Protein AF-A0A952RFK3-F1 (afdb_monomer_lite)

Sequence (111 aa):
MSTHEPHDPDHVATRPIARIALGSALVFFASLGVAWALLPRATAETPRPAPATIGSLETTPILDGDRGRQIASAQRAELDRWRWIDRDAGLAEMPIERAIDRLLDGGGTEP

Foldseek 3Di:
DDDDDPDDPPPDPVVVVVVVVVVVVVVVVVVVVVVVVPPPPPDPPPDDPDDDDDDDPDPPDLCPDPVSVVVVVVVVVVVVVWDAPDVVVPRTDDDVVVVVVVCVVPVPDDD

Radius of gyration: 32.33 Å; chains: 1; bounding box: 57×49×93 Å

Secondary structure (DSSP, 8-state):
-------------HHHHHHHHHHHHHHHHHHHHHHHHHS--------------S-----S-TTTSHHHHHHHHHHHHHHTTSEEEETTTTEEEPPHHHHHHHHHHHTT---

pLDDT: mean 72.29, std 13.53, range [46.09, 97.06]

Structure (mmCIF, N/CA/C/O backbone):
data_AF-A0A952RFK3-F1
#
_entry.id   AF-A0A952RFK3-F1
#
loop_
_atom_site.group_PDB
_atom_site.id
_atom_site.type_symbol
_atom_site.label_atom_id
_atom_site.label_alt_id
_atom_site.label_comp_id
_atom_site.label_asym_id
_atom_site.label_entity_id
_atom_site.label_seq_id
_atom_site.pdbx_PDB_ins_code
_atom_site.Cartn_x
_atom_site.Cartn_y
_atom_site.Cartn_z
_atom_site.occupancy
_atom_site.B_iso_or_equiv
_atom_site.auth_seq_id
_atom_site.auth_comp_id
_atom_site.auth_asym_id
_atom_site.auth_atom_id
_atom_site.pdbx_PDB_model_num
ATOM 1 N N . MET A 1 1 ? -0.513 -4.174 -65.418 1.00 46.09 1 MET A N 1
ATOM 2 C CA . MET A 1 1 ? 0.773 -3.453 -65.342 1.00 46.09 1 MET A CA 1
ATOM 3 C C . MET A 1 1 ? 0.943 -3.037 -63.891 1.00 46.09 1 MET A C 1
ATOM 5 O O . MET A 1 1 ? 0.452 -1.990 -63.503 1.00 46.09 1 MET A O 1
ATOM 9 N N . SER A 1 2 ? 1.478 -3.943 -63.069 1.00 57.69 2 SER A N 1
ATOM 10 C CA . SER A 1 2 ? 1.597 -3.764 -61.617 1.00 57.69 2 SER A CA 1
ATOM 11 C C . SER A 1 2 ? 3.011 -3.295 -61.305 1.00 57.69 2 SER A C 1
ATOM 13 O O . SER A 1 2 ? 3.968 -4.021 -61.556 1.00 57.69 2 SER A O 1
ATOM 15 N N . THR A 1 3 ? 3.147 -2.073 -60.806 1.00 55.72 3 THR A N 1
ATOM 16 C CA . THR A 1 3 ? 4.415 -1.504 -60.351 1.00 55.72 3 THR A CA 1
ATOM 17 C C . THR A 1 3 ? 4.748 -2.078 -58.977 1.00 55.72 3 THR A C 1
ATOM 19 O O . THR A 1 3 ? 4.067 -1.781 -58.000 1.00 55.72 3 THR A O 1
ATOM 22 N N . HIS A 1 4 ? 5.764 -2.937 -58.901 1.00 55.59 4 HIS A N 1
ATOM 23 C CA . HIS A 1 4 ? 6.441 -3.224 -57.638 1.00 55.59 4 HIS A CA 1
ATOM 24 C C . HIS A 1 4 ? 7.240 -1.978 -57.251 1.00 55.59 4 HIS A C 1
ATOM 26 O O . HIS A 1 4 ? 8.217 -1.645 -57.920 1.00 55.59 4 HIS A O 1
ATOM 32 N N . GLU A 1 5 ? 6.801 -1.269 -56.213 1.00 62.75 5 GLU A N 1
ATOM 33 C CA . GLU A 1 5 ? 7.661 -0.309 -55.526 1.00 62.75 5 GLU A CA 1
ATOM 34 C C . GLU A 1 5 ? 8.785 -1.086 -54.823 1.00 62.75 5 GLU A C 1
ATOM 36 O O . GLU A 1 5 ? 8.495 -2.033 -54.083 1.00 62.75 5 GLU A O 1
ATOM 41 N N . PRO A 1 6 ? 10.062 -0.736 -55.038 1.00 60.59 6 PRO A N 1
ATOM 42 C CA . PRO A 1 6 ? 11.136 -1.265 -54.221 1.00 60.59 6 PRO A CA 1
ATOM 43 C C . PRO A 1 6 ? 11.001 -0.672 -52.814 1.00 60.59 6 PRO A C 1
ATOM 45 O O . PRO A 1 6 ? 11.131 0.532 -52.622 1.00 60.59 6 PRO A O 1
ATOM 48 N N . HIS A 1 7 ? 10.710 -1.531 -51.839 1.00 57.88 7 HIS A N 1
ATOM 49 C CA . HIS A 1 7 ? 10.783 -1.201 -50.419 1.00 57.88 7 HIS A CA 1
ATOM 50 C C . HIS A 1 7 ? 12.227 -0.780 -50.100 1.00 57.88 7 HIS A C 1
ATOM 52 O O . HIS A 1 7 ? 13.135 -1.612 -50.162 1.00 57.88 7 HIS A O 1
ATOM 58 N N . ASP A 1 8 ? 12.443 0.502 -49.812 1.00 56.53 8 ASP A N 1
ATOM 59 C CA . ASP A 1 8 ? 13.716 1.000 -49.291 1.00 56.53 8 ASP A CA 1
ATOM 60 C C . ASP A 1 8 ? 13.887 0.421 -47.877 1.00 56.53 8 ASP A C 1
ATOM 62 O O . ASP A 1 8 ? 13.002 0.616 -47.035 1.00 56.53 8 ASP A O 1
ATOM 66 N N . PRO A 1 9 ? 14.925 -0.387 -47.598 1.00 59.72 9 PRO A N 1
ATOM 67 C CA . PRO A 1 9 ? 15.106 -0.940 -46.270 1.00 59.72 9 PRO A CA 1
ATOM 68 C C . PRO A 1 9 ? 15.399 0.209 -45.307 1.00 59.72 9 PRO A C 1
ATOM 70 O O . PRO A 1 9 ? 16.476 0.801 -45.350 1.00 59.72 9 PRO A O 1
ATOM 73 N N . ASP A 1 10 ? 14.436 0.493 -44.429 1.00 58.94 10 ASP A N 1
ATOM 74 C CA . ASP A 1 10 ? 14.558 1.405 -43.296 1.00 58.94 10 ASP A CA 1
ATOM 75 C C . ASP A 1 10 ? 15.866 1.111 -42.545 1.00 58.94 10 ASP A C 1
ATOM 77 O O . ASP A 1 10 ? 15.968 0.203 -41.712 1.00 58.94 10 ASP A O 1
ATOM 81 N N . HIS A 1 11 ? 16.913 1.875 -42.860 1.00 59.22 11 HIS A N 1
ATOM 82 C CA . HIS A 1 11 ? 18.190 1.828 -42.168 1.00 59.22 11 HIS A CA 1
ATOM 83 C C . HIS A 1 11 ? 18.027 2.553 -40.837 1.00 59.22 11 HIS A C 1
ATOM 85 O O . HIS A 1 11 ? 18.532 3.651 -40.603 1.00 59.22 11 HIS A O 1
ATOM 91 N N . VAL A 1 12 ? 17.292 1.908 -39.936 1.00 63.16 12 VAL A N 1
ATOM 92 C CA . VAL A 1 12 ? 17.162 2.333 -38.556 1.00 63.16 12 VAL A CA 1
ATOM 93 C C . VAL A 1 12 ? 18.567 2.384 -37.969 1.00 63.16 12 VAL A C 1
ATOM 95 O O . VAL A 1 12 ? 19.287 1.382 -37.944 1.00 63.16 12 VAL A O 1
ATOM 98 N N . ALA A 1 13 ? 18.983 3.565 -37.510 1.00 66.00 13 ALA A N 1
ATOM 99 C CA . ALA A 1 13 ? 20.281 3.750 -36.885 1.00 66.00 13 ALA A CA 1
ATOM 100 C C . ALA A 1 13 ? 20.368 2.851 -35.636 1.00 66.00 13 ALA A C 1
ATOM 102 O O . ALA A 1 13 ? 19.889 3.180 -34.552 1.00 66.00 13 ALA A O 1
ATOM 103 N N . THR A 1 14 ? 20.992 1.685 -35.786 1.00 71.69 14 THR A N 1
ATOM 104 C CA . THR A 1 14 ? 21.085 0.647 -34.747 1.00 71.69 14 THR A CA 1
ATOM 105 C C . THR A 1 14 ? 21.913 1.102 -33.554 1.00 71.69 14 THR A C 1
ATOM 107 O O . THR A 1 14 ? 21.653 0.703 -32.424 1.00 71.69 14 THR A O 1
ATOM 110 N N . ARG A 1 15 ? 22.890 1.988 -33.775 1.00 77.19 15 ARG A N 1
ATOM 111 C CA . ARG A 1 15 ? 23.772 2.525 -32.727 1.00 77.19 15 ARG A CA 1
ATOM 112 C C . ARG A 1 15 ? 23.037 3.322 -31.637 1.00 77.19 15 ARG A C 1
ATOM 114 O O . ARG A 1 15 ? 23.259 3.010 -30.468 1.00 77.19 15 ARG A O 1
ATOM 121 N N . PRO A 1 16 ? 22.207 4.341 -31.940 1.00 80.38 16 PRO A N 1
ATOM 122 C CA . PRO A 1 16 ? 21.457 5.054 -30.906 1.00 80.38 16 PRO A CA 1
ATOM 123 C C . PRO A 1 16 ? 20.434 4.157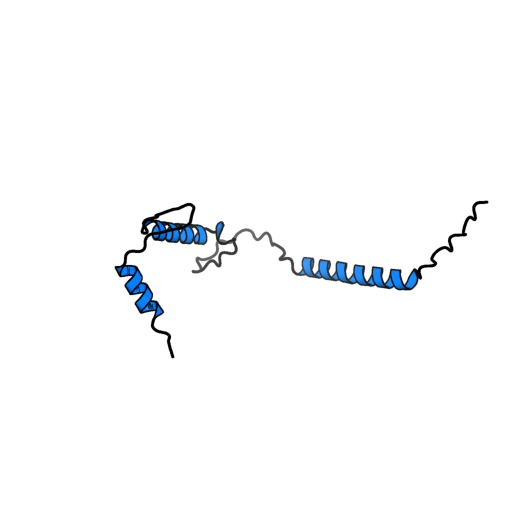 -30.200 1.00 80.38 16 PRO A C 1
ATOM 125 O O . PRO A 1 16 ? 20.333 4.224 -28.977 1.00 80.38 16 PRO A O 1
ATOM 128 N N . ILE A 1 17 ? 19.758 3.257 -30.921 1.00 83.56 17 ILE A N 1
ATOM 129 C CA . ILE A 1 17 ? 18.806 2.313 -30.313 1.00 83.56 17 ILE A CA 1
ATOM 130 C C . ILE A 1 17 ? 19.516 1.351 -29.363 1.00 83.56 17 ILE A C 1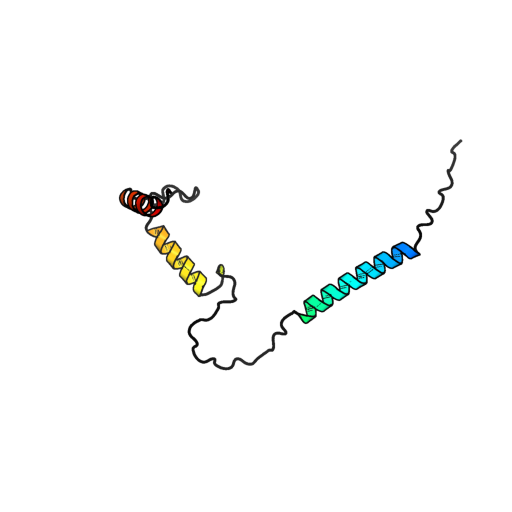
ATOM 132 O O . ILE A 1 17 ? 19.072 1.173 -28.233 1.00 83.56 17 ILE A O 1
ATOM 136 N N . ALA A 1 18 ? 20.659 0.796 -29.768 1.00 84.56 18 ALA A N 1
ATOM 137 C CA . ALA A 1 18 ? 21.454 -0.083 -28.920 1.00 84.56 18 ALA A CA 1
ATOM 138 C C . ALA A 1 18 ? 21.921 0.622 -27.637 1.00 84.56 18 ALA A C 1
ATOM 140 O O . ALA A 1 18 ? 21.950 0.002 -26.580 1.00 84.56 18 ALA A O 1
ATOM 141 N N . ARG A 1 19 ? 22.240 1.923 -27.692 1.00 90.38 19 ARG A N 1
ATOM 142 C CA . ARG A 1 19 ? 22.601 2.704 -26.495 1.00 90.38 19 ARG A CA 1
ATOM 143 C C . ARG A 1 19 ? 21.423 2.884 -25.544 1.00 90.38 19 ARG A C 1
ATOM 145 O O . ARG A 1 19 ? 21.607 2.751 -24.340 1.00 90.38 19 ARG A O 1
ATOM 152 N N . ILE A 1 20 ? 20.230 3.162 -26.068 1.00 91.38 20 ILE A N 1
ATOM 153 C CA . ILE A 1 20 ? 19.013 3.302 -25.255 1.00 91.38 20 ILE A CA 1
ATOM 154 C C . ILE A 1 20 ? 18.623 1.948 -24.646 1.00 91.38 20 ILE A C 1
ATOM 156 O O . ILE A 1 20 ? 18.323 1.865 -23.455 1.00 91.38 20 ILE A O 1
ATOM 160 N N . ALA A 1 21 ? 18.690 0.874 -25.432 1.00 91.62 21 ALA A N 1
ATOM 161 C CA . ALA A 1 21 ? 18.451 -0.487 -24.962 1.00 91.62 21 ALA A CA 1
ATOM 162 C C . ALA A 1 21 ? 19.455 -0.887 -23.867 1.00 91.62 21 ALA A C 1
ATOM 164 O O . ALA A 1 21 ? 19.069 -1.411 -22.828 1.00 91.62 21 ALA A O 1
ATOM 165 N N . LEU A 1 22 ? 20.738 -0.566 -24.048 1.00 95.00 22 LEU A N 1
ATOM 166 C CA . LEU A 1 22 ? 21.764 -0.830 -23.043 1.00 95.00 22 LEU A CA 1
ATOM 167 C C . LEU A 1 22 ? 21.553 0.004 -21.771 1.00 95.00 22 LEU A C 1
ATOM 169 O O . LEU A 1 22 ? 21.670 -0.521 -20.667 1.00 95.00 22 LEU A O 1
ATOM 173 N N . GLY A 1 23 ? 21.213 1.287 -21.915 1.00 95.56 23 GLY A N 1
ATOM 174 C CA . GLY A 1 23 ? 20.927 2.171 -20.786 1.00 95.56 23 GLY A CA 1
ATOM 175 C C . GLY A 1 23 ? 19.720 1.703 -19.973 1.00 95.56 23 GLY A C 1
ATOM 176 O O . GLY A 1 23 ? 19.800 1.608 -18.752 1.00 95.56 23 GLY A O 1
ATOM 177 N N . SER A 1 24 ? 18.624 1.344 -20.643 1.00 93.19 24 SER A N 1
ATOM 178 C CA . SER A 1 24 ? 17.423 0.814 -19.982 1.00 93.19 24 SER A CA 1
ATOM 179 C C . SER A 1 24 ? 17.681 -0.529 -19.296 1.00 93.19 24 SER A C 1
ATOM 181 O O . SER A 1 24 ? 17.263 -0.710 -18.152 1.00 93.19 24 SER A O 1
ATOM 183 N N . ALA A 1 25 ? 18.439 -1.430 -19.927 1.00 95.69 25 ALA A N 1
ATOM 184 C CA . ALA A 1 25 ? 18.857 -2.682 -19.304 1.00 95.69 25 ALA A CA 1
ATOM 185 C C . ALA A 1 25 ? 19.693 -2.436 -18.037 1.00 95.69 25 ALA A C 1
ATOM 187 O O . ALA A 1 25 ? 19.430 -3.043 -17.001 1.00 95.69 25 ALA A O 1
ATOM 188 N N . LEU A 1 26 ? 20.657 -1.511 -18.079 1.00 96.94 26 LEU A N 1
ATOM 189 C CA . LEU A 1 26 ? 21.478 -1.164 -16.914 1.00 96.94 26 LEU A CA 1
ATOM 190 C C . LEU A 1 26 ? 20.640 -0.636 -15.747 1.00 96.94 26 LEU A C 1
ATOM 192 O O . LEU A 1 26 ? 20.843 -1.072 -14.616 1.00 96.94 26 LEU A O 1
ATOM 196 N N . VAL A 1 27 ? 19.685 0.259 -16.014 1.00 96.94 27 VAL A N 1
ATOM 197 C CA . VAL A 1 27 ? 18.775 0.775 -14.980 1.00 96.94 27 VAL A CA 1
ATOM 198 C C . VAL A 1 27 ? 17.947 -0.360 -14.383 1.00 96.94 27 VAL A C 1
ATOM 200 O O . VAL A 1 27 ? 17.880 -0.480 -13.163 1.00 96.94 27 VAL A O 1
ATOM 203 N N . PHE A 1 28 ? 17.386 -1.237 -15.219 1.00 96.81 28 PHE A N 1
ATOM 204 C CA . PHE A 1 28 ? 16.606 -2.386 -14.761 1.00 96.81 28 PHE A CA 1
ATOM 205 C C . PHE A 1 28 ? 17.414 -3.306 -13.833 1.00 96.81 28 PHE A C 1
ATOM 207 O O . PHE A 1 28 ? 16.965 -3.628 -12.732 1.00 96.81 28 PHE A O 1
ATOM 214 N N . PHE A 1 29 ? 18.631 -3.688 -14.233 1.00 97.06 29 PHE A N 1
ATOM 215 C CA . PHE A 1 29 ? 19.488 -4.546 -13.412 1.00 97.06 29 PHE A CA 1
ATOM 216 C C . PHE A 1 29 ? 19.981 -3.849 -12.142 1.00 97.06 29 PHE A C 1
ATOM 218 O O . PHE A 1 29 ? 20.071 -4.495 -11.099 1.00 97.06 29 PHE A O 1
ATOM 225 N N . ALA A 1 30 ? 20.251 -2.543 -12.190 1.00 96.12 30 ALA A N 1
ATOM 226 C CA . ALA A 1 30 ? 20.598 -1.769 -11.004 1.00 96.12 30 ALA A CA 1
ATOM 227 C C . ALA A 1 30 ? 19.435 -1.739 -10.000 1.00 96.12 30 ALA A C 1
ATOM 229 O O . ALA A 1 30 ? 19.638 -2.029 -8.821 1.00 96.12 30 ALA A O 1
ATOM 230 N N . SER A 1 31 ? 18.210 -1.467 -10.461 1.00 92.38 31 SER A N 1
ATOM 231 C CA . SER A 1 31 ? 17.008 -1.497 -9.622 1.00 92.38 31 SER A CA 1
ATOM 232 C C . SER A 1 31 ? 16.772 -2.876 -9.014 1.00 92.38 31 SER A C 1
ATOM 234 O O . SER A 1 31 ? 16.491 -2.979 -7.820 1.00 92.38 31 SER A O 1
ATOM 236 N N . LEU A 1 32 ? 16.941 -3.940 -9.803 1.00 95.81 32 LEU A N 1
ATOM 237 C CA . LEU A 1 32 ? 16.823 -5.309 -9.314 1.00 95.81 32 LEU A CA 1
ATOM 238 C C . LEU A 1 32 ? 17.894 -5.613 -8.256 1.00 95.81 32 LEU A C 1
ATOM 240 O O . LEU A 1 32 ? 17.576 -6.158 -7.204 1.00 95.81 32 LEU A O 1
ATOM 244 N N . GLY A 1 33 ? 19.143 -5.204 -8.486 1.00 94.69 33 GLY A N 1
ATOM 245 C CA . GLY A 1 33 ? 20.235 -5.358 -7.524 1.00 94.69 33 GLY A CA 1
ATOM 246 C C . GLY A 1 33 ? 19.972 -4.634 -6.202 1.00 94.69 33 GLY A C 1
ATOM 247 O O . GLY A 1 33 ? 20.196 -5.208 -5.139 1.00 94.69 33 GLY A O 1
ATOM 248 N N . VAL A 1 34 ? 19.433 -3.413 -6.252 1.00 93.88 34 VAL A N 1
ATOM 249 C CA . VAL A 1 34 ? 19.027 -2.657 -5.056 1.00 93.88 34 VAL A CA 1
ATOM 250 C C . VAL A 1 34 ? 17.888 -3.361 -4.324 1.00 93.88 34 VAL A C 1
ATOM 252 O O . VAL A 1 34 ? 17.964 -3.524 -3.110 1.00 93.88 34 VAL A O 1
ATOM 255 N N . ALA A 1 35 ? 16.867 -3.832 -5.045 1.00 89.25 35 ALA A N 1
ATOM 256 C CA . ALA A 1 35 ? 15.765 -4.583 -4.449 1.00 89.25 35 ALA A CA 1
ATOM 257 C C . ALA A 1 35 ? 16.261 -5.855 -3.739 1.00 89.25 35 ALA A C 1
ATOM 259 O O . ALA A 1 35 ? 15.857 -6.127 -2.612 1.00 89.25 35 ALA A O 1
ATOM 260 N N . TRP A 1 36 ? 17.195 -6.589 -4.350 1.00 91.75 36 TRP A N 1
ATOM 261 C CA . TRP A 1 36 ? 17.836 -7.756 -3.739 1.00 91.75 36 TRP A CA 1
ATOM 262 C C . TRP A 1 36 ? 18.731 -7.406 -2.547 1.00 91.75 36 TRP A C 1
ATOM 264 O O . TRP A 1 36 ? 18.778 -8.162 -1.581 1.00 91.75 36 TRP A O 1
ATOM 274 N N . ALA A 1 37 ? 19.445 -6.281 -2.598 1.00 89.38 37 ALA A N 1
ATOM 275 C CA . ALA A 1 37 ? 20.298 -5.827 -1.502 1.00 89.38 37 ALA A CA 1
ATOM 276 C C . ALA A 1 37 ? 19.488 -5.365 -0.282 1.00 89.38 37 ALA A C 1
ATOM 278 O O . ALA A 1 37 ? 19.919 -5.571 0.851 1.00 89.38 37 ALA A O 1
ATOM 279 N N . LEU A 1 38 ? 18.327 -4.752 -0.522 1.00 85.12 38 LEU A N 1
ATOM 280 C CA . LEU A 1 38 ? 17.391 -4.301 0.507 1.00 85.12 38 LEU A CA 1
ATOM 281 C C . LEU A 1 38 ? 16.502 -5.421 1.040 1.00 85.12 38 LEU A C 1
ATOM 283 O O . LEU A 1 38 ? 15.875 -5.242 2.082 1.00 85.12 38 LEU A O 1
ATOM 287 N N . LEU A 1 39 ? 16.429 -6.556 0.341 1.00 86.50 39 LEU A N 1
ATOM 288 C CA . LEU A 1 39 ? 15.647 -7.687 0.802 1.00 86.50 39 LEU A CA 1
ATOM 289 C C . LEU A 1 39 ? 16.247 -8.175 2.130 1.00 86.50 39 LEU A C 1
ATOM 291 O O . LEU A 1 39 ? 17.414 -8.587 2.153 1.00 86.50 39 LEU A O 1
ATOM 295 N N . PRO A 1 40 ? 15.493 -8.121 3.244 1.00 77.88 40 PRO A N 1
ATOM 296 C CA . PRO A 1 40 ? 15.996 -8.587 4.519 1.00 77.88 40 PRO A CA 1
ATOM 297 C C . PRO A 1 40 ? 16.362 -10.058 4.364 1.00 77.88 40 PRO A C 1
ATOM 299 O O . PRO A 1 40 ? 15.517 -10.905 4.067 1.00 77.88 40 PRO A O 1
ATOM 302 N N . ARG A 1 41 ? 17.652 -10.363 4.527 1.00 74.81 41 ARG A N 1
ATOM 303 C CA . ARG A 1 41 ? 18.103 -11.746 4.619 1.00 74.81 41 ARG A CA 1
ATOM 304 C C . ARG A 1 41 ? 17.490 -12.282 5.898 1.00 74.81 41 ARG A C 1
ATOM 306 O O . ARG A 1 41 ? 17.944 -11.917 6.977 1.00 74.81 41 ARG A O 1
ATOM 313 N N . ALA A 1 42 ? 16.442 -13.091 5.766 1.00 59.00 42 ALA A N 1
ATOM 314 C CA . ALA A 1 42 ? 15.913 -13.868 6.869 1.00 59.00 42 ALA A CA 1
ATOM 315 C C . ALA A 1 42 ? 17.051 -14.772 7.348 1.00 59.00 42 ALA A C 1
ATOM 317 O O . ALA A 1 42 ? 17.329 -15.825 6.772 1.00 59.00 42 ALA A O 1
ATOM 318 N N . THR A 1 43 ? 17.789 -14.303 8.348 1.00 59.62 43 THR A N 1
ATOM 319 C CA . THR A 1 43 ? 18.684 -15.148 9.109 1.00 59.62 43 THR A CA 1
ATOM 320 C C . THR A 1 43 ? 17.777 -16.166 9.773 1.00 59.62 43 THR A C 1
ATOM 322 O O . THR A 1 43 ? 16.845 -15.812 10.494 1.00 59.62 43 THR A O 1
ATOM 325 N N . ALA A 1 44 ? 17.996 -17.443 9.469 1.00 57.62 44 ALA A N 1
ATOM 326 C CA . ALA A 1 44 ? 17.405 -18.531 10.228 1.00 57.62 44 ALA A CA 1
ATOM 327 C C . ALA A 1 44 ? 18.038 -18.510 11.628 1.00 57.62 44 ALA A C 1
ATOM 329 O O . ALA A 1 44 ? 18.908 -19.313 11.952 1.00 57.62 44 ALA A O 1
ATOM 330 N N . GLU A 1 45 ? 17.675 -17.520 12.439 1.00 58.44 45 GLU A N 1
ATOM 331 C CA . GLU A 1 45 ? 17.997 -17.509 13.850 1.00 58.44 45 GLU A CA 1
ATOM 332 C C . GLU A 1 45 ? 17.109 -18.557 14.508 1.00 58.44 45 GLU A C 1
ATOM 334 O O . GLU A 1 45 ? 15.883 -18.448 14.542 1.00 58.44 45 GLU A O 1
ATOM 339 N N . THR A 1 46 ? 17.746 -19.610 15.019 1.00 63.22 46 THR A N 1
ATOM 340 C CA . THR A 1 46 ? 17.149 -20.494 16.021 1.00 63.22 46 THR A CA 1
ATOM 341 C C . THR A 1 46 ? 16.463 -19.628 17.079 1.00 63.22 46 THR A C 1
ATOM 343 O O . THR A 1 46 ? 17.150 -18.779 17.658 1.00 63.22 46 THR A O 1
ATOM 346 N N . PRO A 1 47 ? 15.154 -19.809 17.345 1.00 57.34 47 PRO A N 1
ATOM 347 C CA . PRO A 1 47 ? 14.429 -18.934 18.253 1.00 57.34 47 PRO A CA 1
ATOM 348 C C . PRO A 1 47 ? 15.089 -18.955 19.633 1.00 57.34 47 PRO A C 1
ATOM 350 O O . PRO A 1 47 ? 15.051 -19.965 20.337 1.00 57.34 47 PRO A O 1
ATOM 353 N N . ARG A 1 48 ? 15.719 -17.845 20.032 1.00 64.06 48 ARG A N 1
ATOM 354 C CA . ARG A 1 48 ? 16.037 -17.618 21.444 1.00 64.06 48 ARG A CA 1
ATOM 355 C C . ARG A 1 48 ? 14.735 -17.257 22.155 1.00 64.06 48 ARG A C 1
ATOM 357 O O . ARG A 1 48 ? 13.977 -16.449 21.618 1.00 64.06 48 ARG A O 1
ATOM 364 N N . PRO A 1 49 ? 14.470 -17.799 23.353 1.00 57.28 49 PRO A N 1
ATOM 365 C CA . PRO A 1 49 ? 13.335 -17.355 24.145 1.00 57.28 49 PRO A CA 1
ATOM 366 C C . PRO A 1 49 ? 13.532 -15.872 24.486 1.00 57.28 49 PRO A C 1
ATOM 368 O O . PRO A 1 49 ? 14.451 -15.509 25.221 1.00 57.28 49 PRO A O 1
ATOM 371 N N . ALA A 1 50 ? 12.712 -15.009 23.886 1.00 61.03 50 ALA A N 1
ATOM 372 C CA . ALA A 1 50 ? 12.725 -13.580 24.157 1.00 61.03 50 ALA A CA 1
ATOM 373 C C . ALA A 1 50 ? 12.156 -13.318 25.565 1.00 61.03 50 ALA A C 1
ATOM 375 O O . ALA A 1 50 ? 11.141 -13.921 25.928 1.00 61.03 50 ALA A O 1
ATOM 376 N N . PRO A 1 51 ? 12.768 -12.430 26.371 1.00 57.75 51 PRO A N 1
ATOM 377 C CA . PRO A 1 51 ? 12.131 -11.945 27.587 1.00 57.75 51 PRO A CA 1
ATOM 378 C C . PRO A 1 51 ? 10.840 -11.203 27.214 1.00 57.75 51 PRO A C 1
ATOM 380 O O . PRO A 1 51 ? 10.775 -10.553 26.172 1.00 57.75 51 PRO A O 1
ATOM 383 N N . ALA A 1 52 ? 9.807 -11.332 28.049 1.00 58.53 52 ALA A N 1
ATOM 384 C CA . ALA A 1 52 ? 8.482 -10.762 27.822 1.00 58.53 52 ALA A CA 1
ATOM 385 C C . ALA A 1 52 ? 8.522 -9.221 27.799 1.00 58.53 52 ALA A C 1
ATOM 387 O O . ALA A 1 52 ? 8.255 -8.555 28.796 1.00 58.53 52 ALA A O 1
ATOM 388 N N . THR A 1 53 ? 8.875 -8.645 26.652 1.00 53.66 53 THR A N 1
ATOM 389 C CA . THR A 1 53 ? 8.754 -7.216 26.386 1.00 53.66 53 THR A CA 1
ATOM 390 C C . THR A 1 53 ? 7.309 -6.918 26.015 1.00 53.66 53 THR A C 1
ATOM 392 O O . THR A 1 53 ? 6.761 -7.438 25.044 1.00 53.66 53 THR A O 1
ATOM 395 N N . ILE A 1 54 ? 6.691 -6.072 26.833 1.00 55.75 54 ILE A N 1
ATOM 396 C CA . ILE A 1 54 ? 5.379 -5.474 26.612 1.00 55.75 54 ILE A CA 1
ATOM 397 C C . ILE A 1 54 ? 5.415 -4.750 25.259 1.00 55.75 54 ILE A C 1
ATOM 399 O O . ILE A 1 54 ? 6.089 -3.734 25.115 1.00 55.75 54 ILE A O 1
ATOM 403 N N . GLY A 1 55 ? 4.697 -5.291 24.275 1.00 55.97 55 GLY A N 1
ATOM 404 C CA . GLY A 1 55 ? 4.509 -4.677 22.961 1.00 55.97 55 GLY A CA 1
ATOM 405 C C . GLY A 1 55 ? 5.173 -5.451 21.829 1.00 55.97 55 GLY A C 1
ATOM 406 O O . GLY A 1 55 ? 6.176 -5.007 21.278 1.00 55.97 55 GLY A O 1
ATOM 407 N N . SER A 1 56 ? 4.579 -6.579 21.428 1.00 54.69 56 SER A N 1
ATOM 408 C CA . SER A 1 56 ? 4.838 -7.110 20.092 1.00 54.69 56 SER A CA 1
ATOM 409 C C . SER A 1 56 ? 4.223 -6.148 19.073 1.00 54.69 56 SER A C 1
ATOM 411 O O . SER A 1 56 ? 3.015 -5.895 19.063 1.00 54.69 56 SER A O 1
ATOM 413 N N . LEU A 1 57 ? 5.069 -5.557 18.233 1.00 56.28 57 LEU A N 1
ATOM 414 C CA . LEU A 1 57 ? 4.597 -4.886 17.034 1.00 56.28 57 LEU A CA 1
ATOM 415 C C . LEU A 1 57 ? 4.207 -5.994 16.052 1.00 56.28 57 LEU A C 1
ATOM 417 O O . LEU A 1 57 ? 5.066 -6.649 15.462 1.00 56.28 57 LEU A O 1
ATOM 421 N N . GLU A 1 58 ? 2.912 -6.277 15.961 1.00 53.06 58 GLU A N 1
ATOM 422 C CA . GLU A 1 58 ? 2.399 -7.338 15.103 1.00 53.06 58 GLU A CA 1
ATOM 423 C C . GLU A 1 58 ? 2.669 -6.980 13.637 1.00 53.06 58 GLU A C 1
ATOM 425 O O . GLU A 1 58 ? 2.130 -6.014 13.105 1.00 53.06 58 GLU A O 1
ATOM 430 N N . THR A 1 59 ? 3.577 -7.728 13.007 1.00 60.41 59 THR A N 1
ATOM 431 C CA . THR A 1 59 ? 3.995 -7.526 11.607 1.00 60.41 59 THR A CA 1
ATOM 432 C C . THR A 1 59 ? 3.131 -8.328 10.626 1.00 60.41 59 THR A C 1
ATOM 434 O O . THR A 1 59 ? 3.301 -8.236 9.412 1.00 60.41 59 THR A O 1
ATOM 437 N N . THR A 1 60 ? 2.200 -9.127 11.149 1.00 61.19 60 THR A N 1
ATOM 438 C CA . THR A 1 60 ? 1.192 -9.862 10.384 1.00 61.19 60 THR A CA 1
ATOM 439 C C . THR A 1 60 ? 0.114 -8.885 9.902 1.00 61.19 60 THR A C 1
ATOM 441 O O . THR A 1 60 ? -0.252 -7.982 10.660 1.00 61.19 60 THR A O 1
ATOM 444 N N . PRO A 1 61 ? -0.428 -9.033 8.676 1.00 57.16 61 PRO A N 1
ATOM 445 C CA . PRO A 1 61 ? -1.600 -8.278 8.248 1.00 57.16 61 PRO A CA 1
ATOM 446 C C . PRO A 1 61 ? -2.679 -8.305 9.333 1.00 57.16 61 PRO A C 1
ATOM 448 O O . PRO A 1 61 ? -2.968 -9.366 9.885 1.00 57.16 61 PRO A O 1
ATOM 451 N N . ILE A 1 62 ? -3.269 -7.144 9.641 1.00 58.31 62 ILE A N 1
ATOM 452 C CA . ILE A 1 62 ? -4.177 -6.967 10.790 1.00 58.31 62 ILE A CA 1
ATOM 453 C C . ILE A 1 62 ? -5.294 -8.022 10.789 1.00 58.31 62 ILE A C 1
ATOM 455 O O . ILE A 1 62 ? -5.702 -8.474 11.844 1.00 58.31 62 ILE A O 1
ATOM 459 N N . LEU A 1 63 ? -5.755 -8.483 9.627 1.00 56.62 63 LEU A N 1
ATOM 460 C CA . LEU A 1 63 ? -6.811 -9.497 9.534 1.00 56.62 63 LEU A CA 1
ATOM 461 C C . LEU A 1 63 ? -6.392 -10.895 10.034 1.00 56.62 63 LEU A C 1
ATOM 463 O O . LEU A 1 63 ? -7.239 -11.622 10.553 1.00 56.62 63 LEU A O 1
ATOM 467 N N . ASP A 1 64 ? -5.108 -11.245 9.936 1.00 58.44 64 ASP A N 1
ATOM 468 C CA . ASP A 1 64 ? -4.571 -12.570 10.283 1.00 58.44 64 ASP A CA 1
ATOM 469 C C . ASP A 1 64 ? -3.846 -12.600 11.638 1.00 58.44 64 ASP A C 1
ATOM 471 O O . ASP A 1 64 ? -3.536 -13.674 12.167 1.00 58.44 64 ASP A O 1
ATOM 475 N N . GLY A 1 65 ? -3.609 -11.429 12.229 1.00 65.94 65 GLY A N 1
ATOM 476 C CA . GLY A 1 65 ? -3.022 -11.275 13.554 1.00 65.94 65 GLY A CA 1
ATOM 477 C C . GLY A 1 65 ? -3.967 -11.649 14.704 1.00 65.94 65 GLY A C 1
ATOM 478 O O . GLY A 1 65 ? -5.182 -11.439 14.632 1.00 65.94 65 GLY A O 1
ATOM 479 N N . ASP A 1 66 ? -3.418 -12.165 15.807 1.00 68.44 66 ASP A N 1
ATOM 480 C CA . ASP A 1 66 ? -4.167 -12.426 17.045 1.00 68.44 66 ASP A CA 1
ATOM 481 C C . ASP A 1 66 ? -4.809 -11.144 17.588 1.00 68.44 66 ASP A C 1
ATOM 483 O O . ASP A 1 66 ? -5.954 -11.163 18.053 1.00 68.44 66 ASP A O 1
ATOM 487 N N . ARG A 1 67 ? -4.116 -10.003 17.477 1.00 66.88 67 ARG A N 1
ATOM 488 C CA . ARG A 1 67 ? -4.652 -8.707 17.916 1.00 66.88 67 ARG A CA 1
ATOM 489 C C . ARG A 1 67 ? -5.818 -8.266 17.046 1.00 66.88 67 ARG A C 1
ATOM 491 O O . ARG A 1 67 ? -6.802 -7.741 17.560 1.00 66.88 67 ARG A O 1
ATOM 498 N N . GLY A 1 68 ? -5.735 -8.468 15.736 1.00 66.06 68 GLY A N 1
ATOM 499 C CA . GLY A 1 68 ? -6.816 -8.074 14.843 1.00 66.06 68 GLY A CA 1
ATOM 500 C C . GLY A 1 68 ? -8.038 -8.975 14.949 1.00 66.06 68 GLY A C 1
ATOM 501 O O . GLY A 1 68 ? -9.155 -8.464 14.895 1.00 66.06 68 GLY A O 1
ATOM 502 N N . ARG A 1 69 ? -7.865 -10.271 15.244 1.00 73.25 69 ARG A N 1
ATOM 503 C CA . ARG A 1 69 ? -8.984 -11.138 15.652 1.00 73.25 69 ARG A CA 1
ATOM 504 C C . ARG A 1 69 ? -9.668 -10.623 16.918 1.00 73.25 69 ARG A C 1
ATOM 506 O O . ARG A 1 69 ? -10.898 -10.588 16.965 1.00 73.25 69 ARG A O 1
ATOM 513 N N . GLN A 1 70 ? -8.898 -10.172 17.911 1.00 76.06 70 GLN A N 1
ATOM 514 C CA . GLN A 1 70 ? -9.456 -9.570 19.126 1.00 76.06 70 GLN A CA 1
ATOM 515 C C . GLN A 1 70 ? -10.210 -8.267 18.823 1.00 76.06 70 GLN A C 1
ATOM 517 O O . GLN A 1 70 ? -11.359 -8.131 19.239 1.00 76.06 70 GLN A O 1
ATOM 522 N N . ILE A 1 71 ? -9.632 -7.355 18.034 1.00 76.44 71 ILE A N 1
ATOM 523 C CA . ILE A 1 71 ? -10.290 -6.101 17.625 1.00 76.44 71 ILE A CA 1
ATOM 524 C C . ILE A 1 71 ? -11.575 -6.387 16.839 1.00 76.44 71 ILE A C 1
ATOM 526 O O . ILE A 1 71 ? -12.616 -5.810 17.144 1.00 76.44 71 ILE A O 1
ATOM 530 N N . ALA A 1 72 ? -11.540 -7.317 15.884 1.00 75.62 72 ALA A N 1
ATOM 531 C CA . ALA A 1 72 ? -12.712 -7.702 15.104 1.00 75.62 72 ALA A CA 1
ATOM 532 C C . ALA A 1 72 ? -13.808 -8.314 15.989 1.00 75.62 72 ALA A C 1
ATOM 534 O O . ALA A 1 72 ? -14.988 -8.033 15.792 1.00 75.62 72 ALA A O 1
ATOM 535 N N . SER A 1 73 ? -13.438 -9.126 16.983 1.00 78.44 73 SER A N 1
ATOM 536 C CA . SER A 1 73 ? -14.397 -9.690 17.938 1.00 78.44 73 SER A CA 1
ATOM 537 C C . SER A 1 73 ? -15.034 -8.614 18.823 1.00 78.44 73 SER A C 1
ATOM 539 O O . SER A 1 73 ? -16.251 -8.616 18.992 1.00 78.44 73 SER A O 1
ATOM 541 N N . ALA A 1 74 ? -14.249 -7.642 19.298 1.00 78.44 74 ALA A N 1
ATOM 542 C CA . ALA A 1 74 ? -14.745 -6.507 20.071 1.00 78.44 74 ALA A CA 1
ATOM 543 C C . ALA A 1 74 ? -15.681 -5.616 19.241 1.00 78.44 74 ALA A C 1
ATOM 545 O O . ALA A 1 74 ? -16.741 -5.222 19.717 1.00 78.44 74 ALA A O 1
ATOM 546 N N . GLN A 1 75 ? -15.337 -5.353 17.977 1.00 77.88 75 GLN A N 1
ATOM 547 C CA . GLN A 1 75 ? -16.186 -4.599 17.053 1.00 77.88 75 GLN A CA 1
ATOM 548 C C . GLN A 1 75 ? -17.485 -5.340 16.724 1.00 77.88 75 GLN A C 1
ATOM 550 O O . GLN A 1 75 ? -18.538 -4.719 16.667 1.00 77.88 75 GLN A O 1
ATOM 555 N N . ARG A 1 76 ? -17.456 -6.667 16.553 1.00 74.62 76 ARG A N 1
ATOM 556 C CA . ARG A 1 76 ? -18.687 -7.456 16.373 1.00 74.62 76 ARG A CA 1
ATOM 557 C C . ARG A 1 76 ? -19.567 -7.415 17.617 1.00 74.62 76 ARG A C 1
ATOM 559 O O . ARG A 1 76 ? -20.754 -7.150 17.493 1.00 74.62 76 ARG A O 1
ATOM 566 N N . ALA A 1 77 ? -18.978 -7.572 18.801 1.00 76.94 77 ALA A N 1
ATOM 567 C CA . ALA A 1 77 ? -19.702 -7.444 20.062 1.00 76.94 77 ALA A CA 1
ATOM 568 C C . ALA A 1 77 ? -20.267 -6.027 20.283 1.00 76.94 77 ALA A C 1
ATOM 570 O O . ALA A 1 77 ? -21.265 -5.863 20.979 1.00 76.94 77 ALA A O 1
ATOM 571 N N . GLU A 1 78 ? -19.645 -4.992 19.708 1.00 74.25 78 GLU A N 1
ATOM 572 C CA . GLU A 1 78 ? -20.214 -3.644 19.642 1.00 74.25 78 GLU A CA 1
ATOM 573 C C . GLU A 1 78 ? -21.434 -3.607 18.726 1.00 74.25 78 GLU A C 1
ATOM 575 O O . GLU A 1 78 ? -22.488 -3.145 19.147 1.00 74.25 78 GLU A O 1
ATOM 580 N N . LEU A 1 79 ? -21.295 -4.113 17.498 1.00 72.50 79 LEU A N 1
ATOM 581 C CA . LEU A 1 79 ? -22.335 -4.121 16.467 1.00 72.50 79 LEU A CA 1
ATOM 582 C C . LEU A 1 79 ? -23.557 -4.966 16.848 1.00 72.50 79 LEU A C 1
ATOM 584 O O . LEU A 1 79 ? -24.667 -4.621 16.455 1.00 72.50 79 LEU A O 1
ATOM 588 N N . ASP A 1 80 ? -23.379 -6.020 17.643 1.00 71.56 80 ASP A N 1
ATOM 589 C CA . ASP A 1 80 ? -24.473 -6.846 18.169 1.00 71.56 80 ASP A CA 1
ATOM 590 C C . ASP A 1 80 ? -25.361 -6.088 19.170 1.00 71.56 80 ASP A C 1
ATOM 592 O O . ASP A 1 80 ? -26.501 -6.484 19.411 1.00 71.56 80 ASP A O 1
ATOM 596 N N . ARG A 1 81 ? -24.877 -4.975 19.741 1.00 71.38 81 ARG A N 1
ATOM 597 C CA . ARG A 1 81 ? -25.700 -4.104 20.597 1.00 71.38 81 ARG A CA 1
ATOM 598 C C . ARG A 1 81 ? -26.638 -3.200 19.805 1.00 71.38 81 ARG A C 1
ATOM 600 O O . ARG A 1 81 ? -27.518 -2.581 20.400 1.00 71.38 81 ARG A O 1
ATOM 607 N N . TRP A 1 82 ? -26.456 -3.115 18.490 1.00 72.25 82 TRP A N 1
ATOM 608 C CA . TRP A 1 82 ? -27.314 -2.353 17.595 1.00 72.25 82 TRP A CA 1
ATOM 609 C C . TRP A 1 82 ? -28.357 -3.285 16.996 1.00 72.25 82 TRP A C 1
ATOM 611 O O . TRP A 1 82 ? -28.068 -4.419 16.609 1.00 72.25 82 TRP A O 1
ATOM 621 N N . ARG A 1 83 ? -29.592 -2.802 16.884 1.00 78.00 83 ARG A N 1
ATOM 622 C CA . ARG A 1 83 ? -30.642 -3.555 16.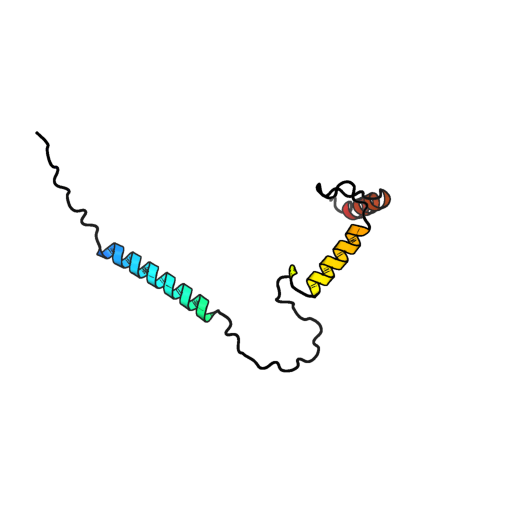206 1.00 78.00 83 ARG A CA 1
ATOM 623 C C . ARG A 1 83 ? -30.513 -3.327 14.704 1.00 78.00 83 ARG A C 1
ATOM 625 O O . ARG A 1 83 ? -30.713 -2.220 14.223 1.00 78.00 83 ARG A O 1
ATOM 632 N N . TRP A 1 84 ? -30.173 -4.368 13.954 1.00 77.69 84 TRP A N 1
ATOM 633 C CA . TRP A 1 84 ? -30.111 -4.297 12.493 1.00 77.69 84 TRP A CA 1
ATOM 634 C C . TRP A 1 84 ? -31.525 -4.232 11.906 1.00 77.69 84 TRP A C 1
ATOM 636 O O . TRP A 1 84 ? -32.361 -5.077 12.225 1.00 77.69 84 TRP A O 1
ATOM 646 N N . ILE A 1 85 ? -31.787 -3.230 11.064 1.00 80.31 85 ILE A N 1
ATOM 647 C CA . ILE A 1 85 ? -33.044 -3.099 10.310 1.00 80.31 85 ILE A CA 1
ATOM 648 C C . ILE A 1 85 ? -32.918 -3.873 8.993 1.00 80.31 85 ILE A C 1
ATOM 650 O O . ILE A 1 85 ? -33.824 -4.616 8.629 1.00 80.31 85 ILE A O 1
ATOM 654 N N . ASP A 1 86 ? -31.770 -3.735 8.322 1.00 76.38 86 ASP A N 1
ATOM 655 C CA . ASP A 1 86 ? -31.418 -4.449 7.094 1.00 76.38 86 ASP A CA 1
ATOM 656 C C . ASP A 1 86 ? -29.904 -4.706 7.078 1.00 76.38 86 ASP A C 1
ATOM 658 O O . ASP A 1 86 ? -29.096 -3.775 7.060 1.00 76.38 86 ASP A O 1
ATOM 662 N N . ARG A 1 87 ? -29.506 -5.980 7.129 1.00 72.25 87 ARG A N 1
ATOM 663 C CA . ARG A 1 87 ? -28.094 -6.377 7.202 1.00 72.25 87 ARG A CA 1
ATOM 664 C C . ARG A 1 87 ? -27.399 -6.315 5.839 1.00 72.25 87 ARG A C 1
ATOM 666 O O . ARG A 1 87 ? -26.208 -6.018 5.807 1.00 72.25 87 ARG A O 1
ATOM 673 N N . ASP A 1 88 ? -28.124 -6.545 4.748 1.00 80.25 88 ASP A N 1
ATOM 674 C CA . ASP A 1 88 ? -27.557 -6.549 3.396 1.00 80.25 88 ASP A CA 1
ATOM 675 C C . ASP A 1 88 ? -27.356 -5.115 2.887 1.00 80.25 88 ASP A C 1
ATOM 677 O O . ASP A 1 88 ? -26.376 -4.825 2.202 1.00 80.25 88 ASP A O 1
ATOM 681 N N . ALA A 1 89 ? -28.232 -4.194 3.300 1.00 77.00 89 ALA A N 1
ATOM 682 C CA . ALA A 1 89 ? -28.089 -2.762 3.038 1.00 77.00 89 ALA A CA 1
ATOM 683 C C . ALA A 1 89 ? -27.189 -2.027 4.053 1.00 77.00 89 ALA A C 1
ATOM 685 O O . ALA A 1 89 ? -26.893 -0.846 3.868 1.00 77.00 89 ALA A O 1
ATOM 686 N N . GLY A 1 90 ? -26.758 -2.693 5.132 1.00 78.12 90 GLY A N 1
ATOM 687 C CA . GLY A 1 90 ? -25.925 -2.090 6.177 1.00 78.12 90 GLY A CA 1
ATOM 688 C C . GLY A 1 90 ? -26.655 -1.072 7.066 1.00 78.12 90 GLY A C 1
ATOM 689 O O . GLY A 1 90 ? -26.022 -0.159 7.595 1.00 78.12 90 GLY A O 1
ATOM 690 N N . LEU A 1 91 ? -27.973 -1.210 7.241 1.00 77.25 91 LEU A N 1
ATOM 691 C CA . LEU A 1 91 ? -28.810 -0.292 8.015 1.00 77.25 91 LEU A CA 1
ATOM 692 C C . LEU A 1 91 ? -29.039 -0.803 9.449 1.00 77.25 91 LEU A C 1
ATOM 694 O O . LEU A 1 91 ? -29.661 -1.848 9.665 1.00 77.25 91 LEU A O 1
ATOM 698 N N . ALA A 1 92 ? -28.592 -0.026 10.438 1.00 82.00 92 ALA A N 1
ATOM 699 C CA . ALA A 1 92 ? -28.796 -0.296 11.862 1.00 82.00 92 ALA A CA 1
ATOM 700 C C . ALA A 1 92 ? -29.610 0.818 12.546 1.00 82.00 92 ALA A C 1
ATOM 702 O O . ALA A 1 92 ? -29.448 2.000 12.245 1.00 82.00 92 ALA A O 1
ATOM 703 N N . GLU A 1 93 ? -30.481 0.433 13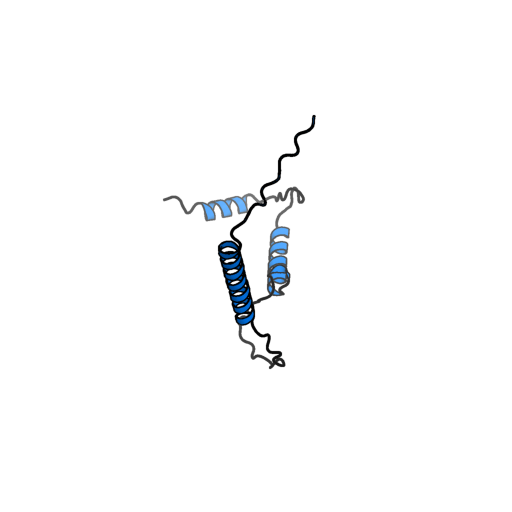.478 1.00 80.25 93 GLU A N 1
ATOM 704 C CA . GLU A 1 93 ? -31.287 1.322 14.316 1.00 80.25 93 GLU A CA 1
ATOM 705 C C . GLU A 1 93 ? -30.424 1.882 15.457 1.00 80.25 93 GLU A C 1
ATOM 707 O O . GLU A 1 93 ? -29.888 1.131 16.278 1.00 80.25 93 GLU A O 1
ATOM 712 N N . MET A 1 94 ? -30.287 3.210 15.510 1.00 77.81 94 MET A N 1
ATOM 713 C CA . MET A 1 94 ? -29.656 3.926 16.621 1.00 77.81 94 MET A CA 1
ATOM 714 C C . MET A 1 94 ? -30.736 4.413 17.596 1.00 77.81 94 MET A C 1
ATOM 716 O O . MET A 1 94 ? -31.605 5.175 17.171 1.00 77.81 94 MET A O 1
ATOM 720 N N . PRO A 1 95 ? -30.679 4.047 18.892 1.00 74.38 95 PRO A N 1
ATOM 721 C CA . PRO A 1 95 ? -31.555 4.635 19.902 1.00 74.38 95 PRO A CA 1
ATOM 722 C C . PRO A 1 95 ? -31.390 6.158 19.964 1.00 74.38 95 PRO A C 1
ATOM 724 O O . PRO A 1 95 ? -30.271 6.668 19.861 1.00 74.38 95 PRO A O 1
ATOM 727 N N . ILE A 1 96 ? -32.493 6.883 20.153 1.00 70.00 96 ILE A N 1
ATOM 728 C CA . ILE A 1 96 ? -32.527 8.354 20.095 1.00 70.00 96 ILE A CA 1
ATOM 729 C C . ILE A 1 96 ? -31.601 8.970 21.149 1.00 70.00 96 ILE A C 1
ATOM 731 O O . ILE A 1 96 ? -30.885 9.922 20.854 1.00 70.00 96 ILE A O 1
ATOM 735 N N . GLU A 1 97 ? -31.538 8.389 22.344 1.00 76.62 97 GLU A N 1
ATOM 736 C CA . GLU A 1 97 ? -30.666 8.837 23.433 1.00 76.62 97 GLU A CA 1
ATOM 737 C C . GLU A 1 97 ? -29.194 8.841 22.995 1.00 76.62 97 GLU A C 1
ATOM 739 O O . GLU A 1 97 ? -28.464 9.795 23.244 1.00 76.62 97 GLU A O 1
ATOM 744 N N . ARG A 1 98 ? -28.773 7.821 22.237 1.00 72.62 98 ARG A N 1
ATOM 745 C CA . ARG A 1 98 ? -27.410 7.727 21.692 1.00 72.62 98 ARG A CA 1
ATOM 746 C C . ARG A 1 98 ? -27.171 8.660 20.511 1.00 72.62 98 ARG A C 1
ATOM 748 O O . ARG A 1 98 ? -26.041 9.100 20.312 1.00 72.62 98 ARG A O 1
ATOM 755 N N . ALA A 1 99 ? -28.205 8.953 19.725 1.00 76.06 99 ALA A N 1
ATOM 756 C CA . ALA A 1 99 ? -28.119 9.948 18.661 1.00 76.06 99 ALA A CA 1
ATOM 757 C C . ALA A 1 99 ? -27.915 11.357 19.238 1.00 76.06 99 ALA A C 1
ATOM 759 O O . ALA A 1 99 ? -27.128 12.127 18.693 1.00 76.06 99 ALA A O 1
ATOM 760 N N . ILE A 1 100 ? -28.565 11.662 20.367 1.00 79.06 100 ILE A N 1
ATOM 761 C CA . ILE A 1 100 ? -28.375 12.913 21.108 1.00 79.06 100 ILE A CA 1
ATOM 762 C C . ILE A 1 100 ? -26.955 12.984 21.676 1.00 79.06 100 ILE A C 1
ATOM 764 O O . ILE A 1 100 ? -26.279 13.977 21.427 1.00 79.06 100 ILE A O 1
ATOM 768 N N . ASP A 1 101 ? -26.469 11.930 22.344 1.00 80.69 101 ASP A N 1
ATOM 769 C CA . ASP A 1 101 ? -25.085 11.875 22.848 1.00 80.69 101 ASP A CA 1
ATOM 770 C C . ASP A 1 101 ? -24.068 12.159 21.724 1.00 80.69 101 ASP A C 1
ATOM 772 O O . ASP A 1 101 ? -23.206 13.024 21.852 1.00 80.69 101 ASP A O 1
ATOM 776 N N . ARG A 1 102 ? -24.220 11.494 20.568 1.00 76.94 102 ARG A N 1
ATOM 777 C CA . ARG A 1 102 ? -23.365 11.694 19.382 1.00 76.94 102 ARG A CA 1
ATOM 778 C C . ARG A 1 102 ? -23.441 13.117 18.822 1.00 76.94 102 ARG A C 1
ATOM 7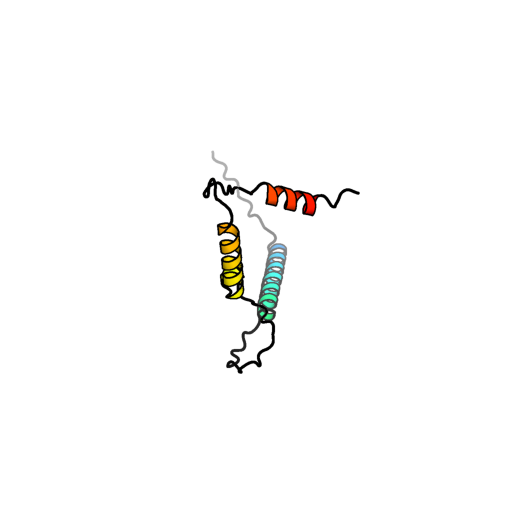80 O O . ARG A 1 102 ? -22.434 13.629 18.339 1.00 76.94 102 ARG A O 1
ATOM 787 N N . LEU A 1 103 ? -24.622 13.736 18.839 1.00 77.94 103 LEU A N 1
ATOM 788 C CA . LEU A 1 103 ? -24.823 15.107 18.365 1.00 77.94 103 LEU A CA 1
ATOM 789 C C . LEU A 1 103 ? -24.162 16.124 19.302 1.00 77.94 103 LEU A C 1
ATOM 791 O O . LEU A 1 103 ? -23.570 17.090 18.830 1.00 77.94 103 LEU A O 1
ATOM 795 N N . LEU A 1 104 ? -24.232 15.895 20.614 1.00 79.56 104 LEU A N 1
ATOM 796 C CA . LEU A 1 104 ? -23.593 16.741 21.620 1.00 79.56 104 LEU A CA 1
ATOM 797 C C . LEU A 1 104 ? -22.064 16.598 21.592 1.00 79.56 104 LEU A C 1
ATOM 799 O O . LEU A 1 104 ? -21.366 17.606 21.678 1.00 79.56 104 LEU A O 1
ATOM 803 N N . ASP A 1 105 ? -21.552 15.383 21.380 1.00 74.50 105 ASP A N 1
ATOM 804 C CA . ASP A 1 105 ? -20.116 15.123 21.219 1.00 74.50 105 ASP A CA 1
ATOM 805 C C . ASP A 1 105 ? -19.552 15.723 19.913 1.00 74.50 105 ASP A C 1
ATOM 807 O O . ASP A 1 105 ? -18.405 16.169 19.874 1.00 74.50 105 ASP A O 1
ATOM 811 N N . GLY A 1 106 ? -20.345 15.749 18.834 1.00 64.44 106 GLY A N 1
ATOM 812 C CA . GLY A 1 106 ? -19.949 16.286 17.523 1.00 64.44 106 GLY A CA 1
ATOM 813 C C . GLY A 1 106 ? -20.224 17.781 17.312 1.00 64.44 106 GLY A C 1
ATOM 814 O O . GLY A 1 106 ? -19.676 18.372 16.385 1.00 64.44 106 GLY A O 1
ATOM 815 N N . GLY A 1 107 ? -21.058 18.402 18.150 1.00 56.53 107 GLY A N 1
ATOM 816 C CA . GLY A 1 107 ? -21.476 19.806 18.036 1.00 56.53 107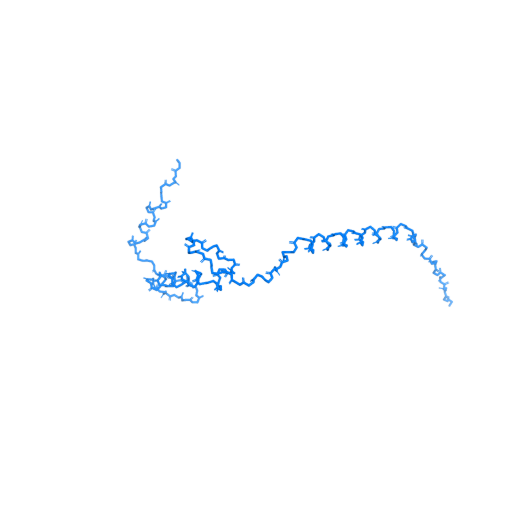 GLY A CA 1
ATOM 817 C C . GLY A 1 107 ? -20.531 20.824 18.688 1.00 56.53 107 GLY A C 1
ATOM 818 O O . GLY A 1 107 ? -20.822 22.015 18.675 1.00 56.53 107 GLY A O 1
ATOM 819 N N . GLY A 1 108 ? -19.408 20.381 19.264 1.00 53.53 108 GLY A N 1
ATOM 820 C CA . GLY A 1 108 ? -18.430 21.239 19.949 1.00 53.53 108 GLY A CA 1
ATOM 821 C C . GLY A 1 108 ? -17.438 21.980 19.042 1.00 53.53 108 GLY A C 1
ATOM 822 O O . GLY A 1 108 ? -16.515 22.613 19.551 1.00 53.53 108 GLY A O 1
ATOM 823 N N . THR A 1 109 ? -17.587 21.902 17.719 1.00 56.56 109 THR A N 1
ATOM 824 C CA . THR A 1 109 ? -16.735 22.620 16.760 1.00 56.56 109 THR A CA 1
ATOM 825 C C . THR A 1 109 ? -17.576 23.380 15.739 1.00 56.56 109 THR A C 1
ATOM 827 O O . THR A 1 109 ? -17.712 22.948 14.598 1.00 56.56 109 THR A O 1
ATOM 830 N N . GLU A 1 110 ? -18.092 24.540 16.137 1.00 49.88 110 GLU A N 1
ATOM 831 C CA . GLU A 1 110 ? -18.225 25.680 15.225 1.00 49.88 110 GLU A CA 1
ATOM 832 C C . GLU A 1 110 ? -17.416 26.862 15.804 1.00 49.88 110 GLU A C 1
ATOM 834 O O . GLU A 1 110 ? -17.465 27.068 17.020 1.00 49.88 110 GLU A O 1
ATOM 839 N N . PRO A 1 111 ? -16.607 27.569 14.986 1.00 49.59 111 PRO A N 1
ATOM 840 C CA . PRO A 1 111 ? -15.867 28.770 15.385 1.00 49.59 111 PRO A CA 1
ATOM 841 C C . PRO A 1 111 ? -16.755 30.008 15.577 1.00 49.59 111 PRO A C 1
ATOM 843 O O . PRO A 1 111 ? -17.782 30.125 14.872 1.00 49.59 111 PRO A O 1
#